Protein AF-A0A962R2H2-F1 (afdb_monomer_lite)

Sequence (176 aa):
IALASMDRNNELTVISCSGFSRGSLLKAIALPTLALMATLWICMEYVTPALKQSAEAERHALRYRNEVRIPDGGVWSKNGNRYIHLEKMHEGGIPGDISMFEFDDQGRLQRALRAHKAKVSPKRTWTFQGVREKRLENGQLVTRQFKQLEIDKLWSADELPTLTLDSDSMRLSVLS

Secondary structure (DSSP, 8-state):
-HHHHHTTSTHHHHHTTTT--HHHHHHHHHHHHHHHHHHHHHHHHHHHHHHHHHHHHHHHHHHHHS-----TT-EEEEETTEEEEEEEEETTTEEEEEEEEEE-TTS-EEEEEEEEEEEEPTTS-EEEEEEEEEEEETTEEEEEEEEEEEE-S---GGGTTS----GGG--GGG--

pLDDT: mean 71.12, std 17.02, range [33.69, 94.62]

Radius of gyration: 32.65 Å; chains: 1; bounding box: 59×39×93 Å

Structure (mmCIF, N/CA/C/O backbone):
data_AF-A0A962R2H2-F1
#
_entry.id   AF-A0A962R2H2-F1
#
loop_
_atom_site.group_PDB
_atom_site.id
_atom_site.type_symbol
_atom_site.label_atom_id
_atom_site.label_alt_id
_atom_site.label_comp_id
_atom_site.label_asym_id
_atom_site.label_entity_id
_atom_site.label_seq_id
_atom_site.pdbx_PDB_ins_code
_atom_site.Cartn_x
_atom_site.Cartn_y
_atom_site.Cartn_z
_atom_site.occupancy
_atom_site.B_iso_or_equiv
_atom_site.auth_seq_id
_atom_site.auth_comp_id
_atom_site.auth_asym_id
_atom_site.auth_atom_id
_atom_site.pdbx_PDB_model_num
ATOM 1 N N . ILE A 1 1 ? 18.075 -1.479 -53.046 1.00 51.72 1 ILE A N 1
ATOM 2 C CA . ILE A 1 1 ? 17.902 -0.271 -53.894 1.00 51.72 1 ILE A CA 1
ATOM 3 C C . ILE A 1 1 ? 19.186 0.057 -54.668 1.00 51.72 1 ILE A C 1
ATOM 5 O O . ILE A 1 1 ? 19.090 0.151 -55.879 1.00 51.72 1 ILE A O 1
ATOM 9 N N . ALA A 1 2 ? 20.381 0.075 -54.055 1.00 49.59 2 ALA A N 1
ATOM 10 C CA . ALA A 1 2 ? 21.654 0.204 -54.798 1.00 49.59 2 ALA A CA 1
ATOM 11 C C . ALA A 1 2 ? 21.969 -0.978 -55.755 1.00 49.59 2 ALA A C 1
ATOM 13 O O . ALA A 1 2 ? 22.417 -0.766 -56.873 1.00 49.59 2 ALA A O 1
ATOM 14 N N . LEU A 1 3 ? 21.649 -2.226 -55.379 1.00 46.78 3 LEU A N 1
ATOM 15 C CA . LEU A 1 3 ? 21.788 -3.387 -56.284 1.00 46.78 3 LEU A CA 1
ATOM 16 C C . LEU A 1 3 ? 20.771 -3.375 -57.441 1.00 46.78 3 LEU A C 1
ATOM 18 O O . LEU A 1 3 ? 21.081 -3.808 -58.542 1.00 46.78 3 LEU A O 1
ATOM 22 N N . ALA A 1 4 ? 19.583 -2.808 -57.216 1.00 50.00 4 ALA A N 1
ATOM 23 C CA . ALA A 1 4 ? 18.558 -2.663 -58.251 1.00 50.00 4 ALA A CA 1
ATOM 24 C C . ALA A 1 4 ? 18.879 -1.534 -59.252 1.00 50.00 4 ALA A C 1
ATOM 26 O O . ALA A 1 4 ? 18.290 -1.488 -60.330 1.00 50.00 4 ALA A O 1
ATOM 27 N N . SER A 1 5 ? 19.801 -0.618 -58.917 1.00 48.38 5 SER A N 1
ATOM 28 C CA . SER A 1 5 ? 20.266 0.422 -59.841 1.00 48.38 5 SER A CA 1
ATOM 29 C C . SER A 1 5 ? 21.508 0.022 -60.643 1.00 48.38 5 SER A C 1
ATOM 31 O O . SER A 1 5 ? 21.788 0.680 -61.638 1.00 48.38 5 SER A O 1
ATOM 33 N N . MET A 1 6 ? 22.225 -1.044 -60.258 1.00 49.78 6 MET A N 1
ATOM 34 C CA . MET A 1 6 ? 23.366 -1.582 -61.022 1.00 49.78 6 MET A CA 1
ATOM 35 C C . MET A 1 6 ? 22.970 -2.620 -62.079 1.00 49.78 6 MET A C 1
ATOM 37 O O . MET A 1 6 ? 23.711 -2.819 -63.029 1.00 49.78 6 MET A O 1
ATOM 41 N N . ASP A 1 7 ? 21.790 -3.233 -61.971 1.00 44.84 7 ASP A N 1
ATOM 42 C CA . ASP A 1 7 ? 21.271 -4.183 -62.973 1.00 44.84 7 ASP A CA 1
ATOM 43 C C . ASP A 1 7 ? 20.916 -3.510 -64.318 1.00 44.84 7 ASP A C 1
ATOM 45 O O . ASP A 1 7 ? 20.695 -4.163 -65.332 1.00 44.84 7 ASP A O 1
ATOM 49 N N . ARG A 1 8 ? 20.869 -2.169 -64.351 1.00 46.66 8 ARG A N 1
ATOM 50 C CA . ARG A 1 8 ? 20.453 -1.403 -65.535 1.00 46.66 8 ARG A CA 1
ATOM 51 C C . ARG A 1 8 ? 21.579 -1.155 -66.544 1.00 46.66 8 ARG A C 1
ATOM 53 O O . ARG A 1 8 ? 21.284 -0.751 -67.664 1.00 46.66 8 ARG A O 1
ATOM 60 N N . ASN A 1 9 ? 22.835 -1.417 -66.177 1.00 50.62 9 ASN A N 1
ATOM 61 C CA . ASN A 1 9 ? 23.976 -1.351 -67.084 1.00 50.62 9 ASN A CA 1
ATOM 62 C C . ASN A 1 9 ? 24.706 -2.694 -67.074 1.00 50.62 9 ASN A C 1
ATOM 64 O O . ASN A 1 9 ? 25.038 -3.215 -66.018 1.00 50.62 9 ASN A O 1
ATOM 68 N N . ASN A 1 10 ? 24.976 -3.215 -68.268 1.00 47.47 10 ASN A N 1
ATOM 69 C CA . ASN A 1 10 ? 25.631 -4.479 -68.640 1.00 47.47 10 ASN A CA 1
ATOM 70 C C . ASN A 1 10 ? 27.008 -4.812 -67.978 1.00 47.47 10 ASN A C 1
ATOM 72 O O . ASN A 1 10 ? 27.774 -5.607 -68.519 1.00 47.47 10 ASN A O 1
ATOM 76 N N . GLU A 1 11 ? 27.376 -4.237 -66.830 1.00 53.41 11 GLU A N 1
ATOM 77 C CA . GLU A 1 11 ? 28.674 -4.415 -66.158 1.00 53.41 11 GLU A CA 1
ATOM 78 C C . GLU A 1 11 ? 28.869 -5.818 -65.563 1.00 53.41 11 GLU A C 1
ATOM 80 O O . GLU A 1 11 ? 29.992 -6.330 -65.542 1.00 53.41 11 GLU A O 1
ATOM 85 N N . LEU A 1 12 ? 27.788 -6.491 -65.147 1.00 53.34 12 LEU A N 1
ATOM 86 C CA . LEU A 1 12 ? 27.874 -7.849 -64.594 1.00 53.34 12 LEU A CA 1
ATOM 87 C C . LEU A 1 12 ? 28.324 -8.891 -65.632 1.00 53.34 12 LEU A C 1
ATOM 89 O O . LEU A 1 1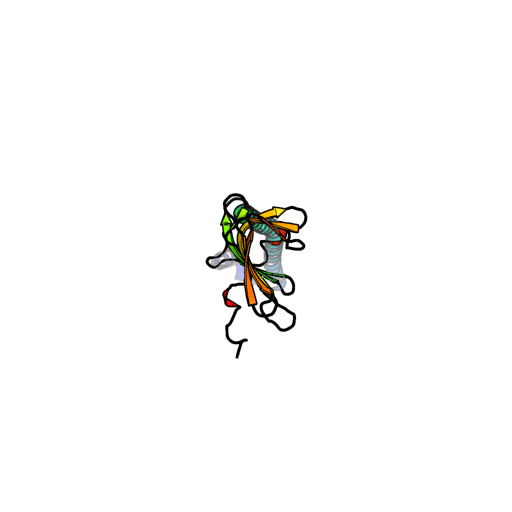2 ? 28.988 -9.866 -65.276 1.00 53.34 12 LEU A O 1
ATOM 93 N N . THR A 1 13 ? 28.019 -8.682 -66.915 1.00 50.88 13 THR A N 1
ATOM 94 C CA . THR A 1 13 ? 28.437 -9.590 -67.994 1.00 50.88 13 THR A CA 1
ATOM 95 C C . THR A 1 13 ? 29.901 -9.355 -68.388 1.00 50.88 13 THR A C 1
ATOM 97 O O . THR A 1 13 ? 30.622 -10.319 -68.646 1.00 50.88 13 THR A O 1
ATOM 100 N N . VAL A 1 14 ? 30.392 -8.110 -68.337 1.00 52.94 14 VAL A N 1
ATOM 101 C CA . VAL A 1 14 ? 31.784 -7.756 -68.690 1.00 52.94 14 VAL A CA 1
ATOM 102 C C . VAL A 1 14 ? 32.805 -8.303 -67.675 1.00 52.94 14 VAL A C 1
ATOM 104 O O . VAL A 1 14 ? 33.872 -8.770 -68.068 1.00 52.94 14 VAL A O 1
ATOM 107 N N . ILE A 1 15 ? 32.468 -8.353 -66.381 1.00 54.50 15 ILE A N 1
ATOM 108 C CA . ILE A 1 15 ? 33.346 -8.906 -65.326 1.00 54.50 15 ILE A CA 1
ATOM 109 C C . ILE A 1 15 ? 33.490 -10.437 -65.433 1.00 54.50 15 ILE A C 1
ATOM 111 O O . ILE A 1 15 ? 34.494 -11.010 -65.009 1.00 54.50 15 ILE A O 1
ATOM 115 N N . SER A 1 16 ? 32.526 -11.122 -66.053 1.00 52.53 16 SER A N 1
ATOM 116 C CA . SER A 1 16 ? 32.548 -12.586 -66.168 1.00 52.53 16 SER A CA 1
ATOM 117 C C . SER A 1 16 ? 33.595 -13.130 -67.159 1.00 52.53 16 SER A C 1
ATOM 119 O O . SER A 1 16 ? 33.913 -14.317 -67.110 1.00 52.53 16 SER A O 1
ATOM 121 N N . CYS A 1 17 ? 34.196 -12.266 -67.990 1.00 49.22 17 CYS A N 1
ATOM 122 C CA . CYS A 1 17 ? 35.256 -12.626 -68.940 1.00 49.22 17 CYS A CA 1
ATOM 123 C C . CYS A 1 17 ? 36.692 -12.389 -68.416 1.00 49.22 17 CYS A C 1
ATOM 125 O O . CYS A 1 17 ? 37.641 -12.753 -69.105 1.00 49.22 17 CYS A O 1
ATOM 127 N N . SER A 1 18 ? 36.886 -11.809 -67.218 1.00 51.78 18 SER A N 1
ATOM 128 C CA . SER A 1 18 ? 38.215 -11.408 -66.703 1.00 51.78 18 SER A CA 1
ATOM 129 C C . SER A 1 18 ? 38.793 -12.292 -65.584 1.00 51.78 18 SER A C 1
ATOM 131 O O . SER A 1 18 ? 39.828 -11.965 -65.008 1.00 51.78 18 SER A O 1
ATOM 133 N N . GLY A 1 19 ? 38.169 -13.436 -65.275 1.00 52.25 19 GLY A N 1
ATOM 134 C CA . GLY A 1 19 ? 38.753 -14.436 -64.366 1.00 52.25 19 GLY A CA 1
ATOM 135 C C . GLY A 1 19 ? 38.646 -14.123 -62.866 1.00 52.25 19 GLY A C 1
ATOM 136 O O . GLY A 1 19 ? 39.380 -14.703 -62.066 1.00 52.25 19 GLY A O 1
ATOM 137 N N . PHE A 1 20 ? 37.727 -13.250 -62.443 1.00 56.78 20 PHE A N 1
ATOM 138 C CA . PHE A 1 20 ? 37.471 -13.007 -61.018 1.00 56.78 20 PHE A CA 1
ATOM 139 C C . PHE A 1 20 ? 36.524 -14.065 -60.417 1.00 56.78 20 PHE A C 1
ATOM 141 O O . PHE A 1 20 ? 35.391 -14.251 -60.858 1.00 56.78 20 PHE A O 1
ATOM 148 N N . SER A 1 21 ? 36.990 -14.778 -59.384 1.00 60.44 21 SER A N 1
ATOM 149 C CA . SER A 1 21 ? 36.235 -15.834 -58.688 1.00 60.44 21 SER A CA 1
ATOM 150 C C . SER A 1 21 ? 34.918 -15.313 -58.095 1.00 60.44 21 SER A C 1
ATOM 152 O O . SER A 1 21 ? 34.898 -14.288 -57.411 1.00 60.44 21 SER A O 1
ATOM 154 N N . ARG A 1 22 ? 33.828 -16.079 -58.265 1.00 58.16 22 ARG A N 1
ATOM 155 C CA . ARG A 1 22 ? 32.490 -15.824 -57.683 1.00 58.16 22 ARG A CA 1
ATOM 156 C C . ARG A 1 22 ? 32.535 -15.559 -56.167 1.00 58.16 22 ARG A C 1
ATOM 158 O O . ARG A 1 22 ? 31.716 -14.809 -55.645 1.00 58.16 22 ARG A O 1
ATOM 165 N N . GLY A 1 23 ? 33.526 -16.114 -55.462 1.00 62.38 23 GLY A N 1
ATOM 166 C CA . GLY A 1 23 ? 33.739 -15.876 -54.030 1.00 62.38 23 GLY A CA 1
ATOM 167 C C . GLY A 1 23 ? 34.239 -14.467 -53.685 1.00 62.38 23 GLY A C 1
ATOM 168 O O . GLY A 1 23 ? 34.001 -13.998 -52.576 1.00 62.38 23 GLY A O 1
ATOM 169 N N . SER A 1 24 ? 34.894 -13.769 -54.617 1.00 65.62 24 SER A N 1
ATOM 170 C CA . SER A 1 24 ? 35.357 -12.387 -54.422 1.00 65.62 24 SER A CA 1
ATOM 171 C C . SER A 1 24 ? 34.190 -11.394 -54.448 1.00 65.62 24 SER A C 1
ATOM 173 O O . SER A 1 24 ? 34.120 -10.502 -53.608 1.00 65.62 24 SER A O 1
ATOM 175 N N . LEU A 1 25 ? 33.205 -11.619 -55.327 1.00 65.06 25 LEU A N 1
ATOM 176 C CA . LEU A 1 25 ? 31.959 -10.842 -55.379 1.00 65.06 25 LEU A CA 1
ATOM 177 C C . LEU A 1 25 ? 31.136 -10.998 -54.093 1.00 65.06 25 LEU A C 1
ATOM 179 O O . LEU A 1 25 ? 30.674 -10.011 -53.525 1.00 65.06 25 LEU A O 1
ATOM 183 N N . LEU A 1 26 ? 31.017 -12.229 -53.582 1.00 69.06 26 LEU A N 1
ATOM 184 C CA . LEU A 1 26 ? 30.350 -12.484 -52.302 1.00 69.06 26 LEU A CA 1
ATOM 185 C C . LEU A 1 26 ? 31.065 -11.786 -51.138 1.00 69.06 26 LEU A C 1
ATOM 187 O O . LEU A 1 26 ? 30.403 -11.189 -50.294 1.00 69.06 26 LEU A O 1
ATOM 191 N N . LYS A 1 27 ? 32.405 -11.791 -51.113 1.00 71.06 27 LYS A N 1
ATOM 192 C CA . LYS A 1 27 ? 33.188 -11.056 -50.105 1.00 71.06 27 LYS A CA 1
ATOM 193 C C . LYS A 1 27 ? 33.018 -9.540 -50.222 1.00 71.06 27 LYS A C 1
ATOM 195 O O . LYS A 1 27 ? 32.895 -8.880 -49.194 1.00 71.06 27 LYS A O 1
ATOM 200 N N . ALA A 1 28 ? 32.959 -9.003 -51.441 1.00 73.25 28 ALA A N 1
ATOM 201 C CA . ALA A 1 28 ? 32.764 -7.576 -51.693 1.00 73.25 28 ALA A CA 1
ATOM 202 C C . ALA A 1 28 ? 31.404 -7.062 -51.188 1.00 73.25 28 ALA A C 1
ATOM 204 O O . ALA A 1 28 ? 31.307 -5.911 -50.779 1.00 73.25 28 ALA A O 1
ATOM 205 N N . ILE A 1 29 ? 30.374 -7.915 -51.164 1.00 74.69 29 ILE A N 1
ATOM 206 C CA . ILE A 1 29 ? 29.042 -7.579 -50.631 1.00 74.69 29 ILE A CA 1
ATOM 207 C C . ILE A 1 29 ? 28.941 -7.898 -49.129 1.00 74.69 29 ILE A C 1
ATOM 209 O O . ILE A 1 29 ? 28.321 -7.153 -48.367 1.00 74.69 29 ILE A O 1
ATOM 213 N N . ALA A 1 30 ? 29.575 -8.978 -48.669 1.00 78.44 30 ALA A N 1
ATOM 214 C CA . ALA A 1 30 ? 29.541 -9.382 -47.266 1.00 78.44 30 ALA A CA 1
ATOM 215 C C . ALA A 1 30 ? 30.242 -8.371 -46.346 1.00 78.44 30 ALA A C 1
ATOM 217 O O . ALA A 1 30 ? 29.714 -8.065 -45.279 1.00 78.44 30 ALA A O 1
ATOM 218 N N . LEU A 1 31 ? 31.386 -7.814 -46.762 1.00 80.25 31 LEU A N 1
ATOM 219 C CA . LEU A 1 31 ? 32.139 -6.834 -45.970 1.00 80.25 31 LEU A CA 1
ATOM 220 C C . LEU A 1 31 ? 31.318 -5.585 -45.583 1.00 80.25 31 LEU A C 1
ATOM 222 O O . LEU A 1 31 ? 31.234 -5.294 -44.389 1.00 80.25 31 LEU A O 1
ATOM 226 N N . PRO A 1 32 ? 30.685 -4.854 -46.526 1.00 81.06 32 PRO A N 1
ATOM 227 C CA . PRO A 1 32 ? 29.900 -3.668 -46.186 1.00 81.06 32 PRO A CA 1
ATOM 228 C C . PRO A 1 32 ? 28.635 -4.016 -45.396 1.00 81.06 32 PRO A C 1
ATOM 230 O O . PRO A 1 32 ? 28.235 -3.253 -44.521 1.00 81.06 32 PRO A O 1
ATOM 233 N N . THR A 1 33 ? 28.033 -5.183 -45.645 1.00 84.69 33 THR A N 1
ATOM 234 C CA . THR A 1 33 ? 26.850 -5.643 -44.899 1.00 84.69 33 THR A CA 1
ATOM 235 C C . THR A 1 33 ? 27.194 -5.941 -43.440 1.00 84.69 33 THR A C 1
ATOM 237 O O . THR A 1 33 ? 26.486 -5.504 -42.535 1.00 84.69 33 THR A O 1
ATOM 240 N N . LEU A 1 34 ? 28.311 -6.632 -43.197 1.00 88.00 34 LEU A N 1
ATOM 241 C CA . LEU A 1 34 ? 28.794 -6.931 -41.850 1.00 88.00 34 LEU A CA 1
ATOM 242 C C . LEU A 1 34 ? 29.201 -5.650 -41.110 1.00 88.00 34 LEU A C 1
ATOM 244 O O . LEU A 1 34 ? 28.863 -5.484 -39.941 1.00 88.00 34 LEU A O 1
ATOM 248 N N . ALA A 1 35 ? 29.874 -4.724 -41.801 1.00 89.00 35 ALA A N 1
ATOM 249 C CA . ALA A 1 35 ? 30.233 -3.424 -41.245 1.00 89.00 35 ALA A CA 1
ATOM 250 C C . ALA A 1 35 ? 28.988 -2.627 -40.822 1.00 89.00 35 ALA A C 1
ATOM 252 O O . ALA A 1 35 ? 28.969 -2.052 -39.737 1.00 89.00 35 ALA A O 1
ATOM 253 N N . LEU A 1 36 ? 27.927 -2.649 -41.634 1.00 89.12 36 LEU A N 1
ATOM 254 C CA . LEU A 1 36 ? 26.658 -1.991 -41.325 1.00 89.12 36 LEU A CA 1
ATOM 255 C C . LEU A 1 36 ? 25.904 -2.669 -40.168 1.00 89.12 36 LEU A C 1
ATOM 257 O O . LEU A 1 36 ? 25.320 -1.988 -39.329 1.00 89.12 36 LEU A O 1
ATOM 261 N N . MET A 1 37 ? 25.933 -4.001 -40.072 1.00 89.94 37 MET A N 1
ATOM 262 C CA . MET A 1 37 ? 25.368 -4.700 -38.911 1.00 89.94 37 MET A CA 1
ATOM 263 C C . MET A 1 37 ? 26.132 -4.374 -37.624 1.00 89.94 37 MET A C 1
ATOM 265 O O . MET A 1 37 ? 25.505 -4.143 -36.592 1.00 89.94 37 MET A O 1
ATOM 269 N N . ALA A 1 38 ? 27.465 -4.310 -37.679 1.00 89.12 38 ALA A N 1
ATOM 270 C CA . ALA A 1 38 ? 28.291 -3.966 -36.526 1.00 89.12 38 ALA A CA 1
ATOM 271 C C . ALA A 1 38 ? 28.023 -2.534 -36.037 1.00 89.12 38 ALA A C 1
ATOM 273 O O . ALA A 1 38 ? 27.866 -2.317 -34.836 1.00 89.12 38 ALA A O 1
ATOM 274 N N . THR A 1 39 ? 27.901 -1.562 -36.947 1.00 86.75 39 THR A N 1
ATOM 275 C CA . THR A 1 39 ? 27.580 -0.174 -36.574 1.00 86.75 39 THR A CA 1
ATOM 276 C C . THR A 1 39 ? 26.176 -0.042 -35.988 1.00 86.75 39 THR A C 1
ATOM 278 O O . THR A 1 39 ? 26.004 0.660 -34.992 1.00 86.75 39 THR A O 1
ATOM 281 N N . LEU A 1 40 ? 25.184 -0.749 -36.538 1.00 86.25 40 LEU A N 1
ATOM 282 C CA . LEU A 1 40 ? 23.830 -0.787 -35.979 1.00 86.25 40 LEU A CA 1
ATOM 283 C C . LEU A 1 40 ? 23.797 -1.422 -34.587 1.00 86.25 40 LEU A C 1
ATOM 285 O O . LEU A 1 40 ? 23.133 -0.894 -33.699 1.00 86.25 40 LEU A O 1
ATOM 289 N N . TRP A 1 41 ? 24.523 -2.520 -34.379 1.00 87.12 41 TRP A N 1
ATOM 290 C CA . TRP A 1 41 ? 24.590 -3.187 -33.079 1.00 87.12 41 TRP A CA 1
ATOM 291 C C . TRP A 1 41 ? 25.203 -2.283 -32.004 1.00 87.12 41 TRP A C 1
ATOM 293 O O . TRP A 1 41 ? 24.626 -2.130 -30.930 1.00 87.12 41 TRP A O 1
ATOM 303 N N . ILE A 1 42 ? 26.302 -1.598 -32.329 1.00 85.25 42 ILE A N 1
ATOM 304 C CA . ILE A 1 42 ? 26.916 -0.598 -31.446 1.00 85.25 42 ILE A CA 1
ATOM 305 C C . ILE A 1 42 ? 25.915 0.523 -31.142 1.00 85.25 42 ILE A C 1
ATOM 307 O O . ILE A 1 42 ? 25.724 0.889 -29.987 1.00 85.25 42 ILE A O 1
ATOM 311 N N . CYS A 1 43 ? 25.220 1.041 -32.157 1.00 81.88 43 CYS A N 1
ATOM 312 C CA . CYS A 1 43 ? 24.227 2.099 -31.971 1.00 81.88 43 CYS A CA 1
ATOM 313 C C . CYS A 1 43 ? 23.072 1.657 -31.052 1.00 81.88 43 CYS A C 1
ATOM 315 O O . CYS A 1 43 ? 22.645 2.425 -30.192 1.00 81.88 43 CYS A O 1
ATOM 317 N N . MET A 1 44 ? 22.619 0.405 -31.162 1.00 78.31 44 MET A N 1
ATOM 318 C CA . MET A 1 44 ? 21.587 -0.161 -30.287 1.00 78.31 44 MET A CA 1
ATOM 319 C C . MET A 1 44 ? 22.040 -0.231 -28.828 1.00 78.31 44 MET A C 1
ATOM 321 O O . MET A 1 44 ? 21.240 0.074 -27.945 1.00 78.31 44 MET A O 1
ATOM 325 N N . GLU A 1 45 ? 23.305 -0.550 -28.560 1.00 74.62 45 GLU A N 1
ATOM 326 C CA . GLU A 1 45 ? 23.845 -0.580 -27.196 1.00 74.62 45 GLU A CA 1
ATOM 327 C C . GLU A 1 45 ? 23.915 0.818 -26.558 1.00 74.62 45 GLU A C 1
ATOM 329 O O . GLU A 1 45 ? 23.730 0.951 -25.354 1.00 74.62 45 GLU A O 1
ATOM 334 N N . TYR A 1 46 ? 24.099 1.883 -27.347 1.00 74.62 46 TYR A N 1
ATOM 335 C CA . TYR A 1 46 ? 24.127 3.261 -26.831 1.00 74.62 46 TYR A CA 1
ATOM 336 C C . TYR A 1 46 ? 22.744 3.927 -26.758 1.00 74.62 46 TYR A C 1
ATOM 338 O O . TYR A 1 46 ? 22.486 4.724 -25.857 1.00 74.62 46 TYR A O 1
ATOM 346 N N . VAL A 1 47 ? 21.834 3.602 -27.678 1.00 67.44 47 VAL A N 1
ATOM 347 C CA . VAL A 1 47 ? 20.497 4.217 -27.759 1.00 67.44 47 VAL A CA 1
ATOM 348 C C . VAL A 1 47 ? 19.506 3.540 -26.802 1.00 67.44 47 VAL A C 1
ATOM 350 O O . VAL A 1 47 ? 18.717 4.216 -26.139 1.00 67.44 47 VAL A O 1
ATOM 353 N N . THR A 1 48 ? 19.572 2.213 -26.654 1.00 64.31 48 THR A N 1
ATOM 354 C CA . THR A 1 48 ? 18.664 1.442 -25.783 1.00 64.31 48 THR A CA 1
ATOM 355 C C . THR A 1 48 ? 18.709 1.840 -24.298 1.00 64.31 48 THR A C 1
ATOM 357 O O . THR A 1 48 ? 17.629 1.991 -23.718 1.00 64.31 48 THR A O 1
ATOM 360 N N . PRO A 1 49 ? 19.874 2.029 -23.640 1.00 60.19 49 PRO A N 1
ATOM 361 C CA . PRO A 1 49 ? 19.899 2.405 -22.226 1.00 60.19 49 PRO A CA 1
ATOM 362 C C . PRO A 1 49 ? 19.319 3.804 -21.992 1.00 60.19 49 PRO A C 1
ATOM 364 O O . PRO A 1 49 ? 18.577 3.988 -21.030 1.00 60.19 49 PRO A O 1
ATOM 367 N N . ALA A 1 50 ? 19.546 4.759 -22.900 1.00 60.59 50 ALA A N 1
ATOM 368 C CA . ALA A 1 50 ? 18.976 6.103 -22.793 1.00 60.59 50 ALA A CA 1
ATOM 369 C C . ALA A 1 50 ? 17.442 6.104 -22.943 1.00 60.59 50 ALA A C 1
ATOM 371 O O . ALA A 1 50 ? 16.749 6.820 -22.215 1.00 60.59 50 ALA A O 1
ATOM 372 N N . LEU A 1 51 ? 16.887 5.270 -23.834 1.00 60.84 51 LEU A N 1
ATOM 373 C CA . LEU A 1 51 ? 15.432 5.129 -23.982 1.00 60.84 51 LEU A CA 1
ATOM 374 C C . LEU A 1 51 ? 14.788 4.421 -22.786 1.00 60.84 51 LEU A C 1
ATOM 376 O O . LEU A 1 51 ? 13.714 4.821 -22.343 1.00 60.84 51 LEU A O 1
ATOM 380 N N . LYS A 1 52 ? 15.437 3.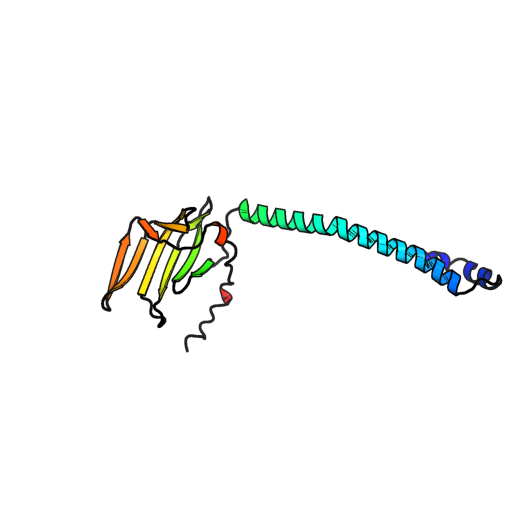389 -22.235 1.00 58.72 52 LYS A N 1
ATOM 381 C CA . LYS A 1 52 ? 14.927 2.699 -21.041 1.00 58.72 52 LYS A CA 1
ATOM 382 C C . LYS A 1 52 ? 14.967 3.607 -19.816 1.00 58.72 52 LYS A C 1
ATOM 384 O O . LYS A 1 52 ? 13.965 3.718 -19.120 1.00 58.72 52 LYS A O 1
ATOM 389 N N . GLN A 1 53 ? 16.075 4.313 -19.601 1.00 59.41 53 GLN A N 1
ATOM 390 C CA . GLN A 1 53 ? 16.247 5.166 -18.429 1.00 59.41 53 GLN A CA 1
ATOM 391 C C . GLN A 1 53 ? 15.340 6.402 -18.464 1.00 59.41 53 GLN A C 1
ATOM 393 O O . GLN A 1 53 ? 14.821 6.791 -17.424 1.00 59.41 53 GLN A O 1
ATOM 398 N N . SER A 1 54 ? 15.099 7.001 -19.634 1.00 60.19 54 SER A N 1
ATOM 399 C CA . SER A 1 54 ? 14.155 8.122 -19.767 1.00 60.19 54 SER A CA 1
ATOM 400 C C . SER A 1 54 ? 12.703 7.683 -19.570 1.00 60.19 54 SER A C 1
ATOM 402 O O . SER A 1 54 ? 11.982 8.324 -18.810 1.00 60.19 54 SER A O 1
ATOM 404 N N . ALA A 1 55 ? 12.294 6.553 -20.156 1.00 58.69 55 ALA A N 1
ATOM 405 C CA . ALA A 1 55 ? 10.954 6.005 -19.955 1.00 58.69 55 ALA A CA 1
ATOM 406 C C . ALA A 1 55 ? 10.715 5.564 -18.500 1.00 58.69 55 ALA A C 1
ATOM 408 O O . ALA A 1 55 ? 9.625 5.754 -17.961 1.00 58.69 55 ALA A O 1
ATOM 409 N N . GLU A 1 56 ? 11.720 4.989 -17.839 1.00 59.47 56 GLU A N 1
ATOM 410 C CA . GLU A 1 56 ? 11.648 4.656 -16.416 1.00 59.47 56 GLU A CA 1
ATOM 411 C C . GLU A 1 56 ? 11.637 5.914 -15.548 1.00 59.47 56 GLU A C 1
ATOM 413 O O . GLU A 1 56 ? 10.783 6.022 -14.674 1.00 59.47 56 GLU A O 1
ATOM 418 N N . ALA A 1 57 ? 12.501 6.898 -15.808 1.00 59.47 57 ALA A N 1
ATOM 419 C CA . ALA A 1 57 ? 12.535 8.155 -1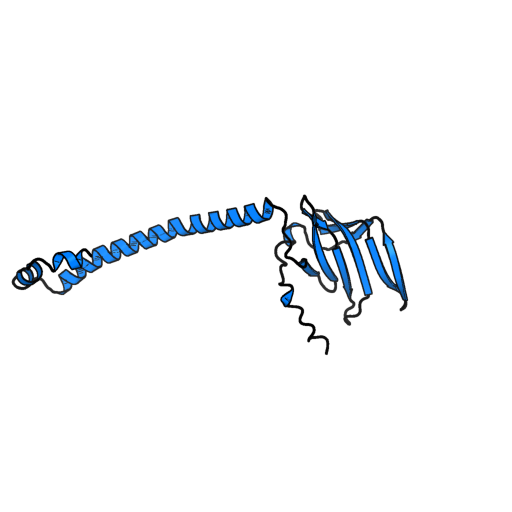5.062 1.00 59.47 57 ALA A CA 1
ATOM 420 C C . ALA A 1 57 ? 11.232 8.949 -15.204 1.00 59.47 57 ALA A C 1
ATOM 422 O O . ALA A 1 57 ? 10.756 9.502 -14.219 1.00 59.47 57 ALA A O 1
ATOM 423 N N . GLU A 1 58 ? 10.619 8.965 -16.387 1.00 58.75 58 GLU A N 1
ATOM 424 C CA . GLU A 1 58 ? 9.311 9.574 -16.611 1.00 58.75 58 GLU A CA 1
ATOM 425 C C . GLU A 1 58 ? 8.203 8.780 -15.909 1.00 58.75 58 GLU A C 1
ATOM 427 O O . GLU A 1 58 ? 7.372 9.371 -15.229 1.00 58.75 58 GLU A O 1
ATOM 432 N N . ARG A 1 59 ? 8.229 7.441 -15.942 1.00 57.19 59 ARG A N 1
ATOM 433 C CA . ARG A 1 59 ? 7.307 6.605 -15.149 1.00 57.19 59 ARG A CA 1
ATOM 434 C C . ARG A 1 59 ? 7.465 6.826 -13.646 1.00 57.19 59 ARG A C 1
ATOM 436 O O . ARG A 1 59 ? 6.460 6.888 -12.945 1.00 57.19 59 ARG A O 1
ATOM 443 N N . HIS A 1 60 ? 8.688 6.946 -13.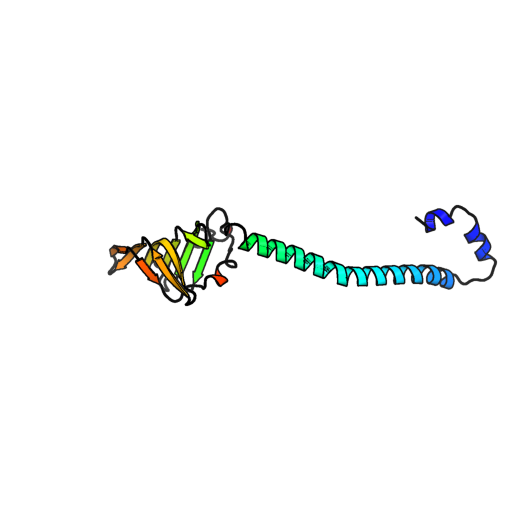139 1.00 53.38 60 HIS A N 1
ATOM 444 C CA . HIS A 1 60 ? 8.960 7.259 -11.738 1.00 53.38 60 HIS A CA 1
ATOM 445 C C . HIS A 1 60 ? 8.498 8.682 -11.411 1.00 53.38 60 HIS A C 1
ATOM 447 O O . HIS A 1 60 ? 7.750 8.872 -10.458 1.00 53.38 60 HIS A O 1
ATOM 453 N N . ALA A 1 61 ? 8.848 9.674 -12.229 1.00 55.62 61 ALA A N 1
ATOM 454 C CA . ALA A 1 61 ? 8.415 11.052 -12.048 1.00 55.62 61 ALA A CA 1
ATOM 455 C C . ALA A 1 61 ? 6.887 11.167 -12.069 1.00 55.62 61 ALA A C 1
ATOM 457 O O . ALA A 1 61 ? 6.334 11.799 -11.185 1.00 55.62 61 ALA A O 1
ATOM 458 N N . LEU A 1 62 ? 6.190 10.506 -12.992 1.00 53.34 62 LEU A N 1
ATOM 459 C CA . LEU A 1 62 ? 4.727 10.479 -13.042 1.00 53.34 62 LEU A CA 1
ATOM 460 C C . LEU A 1 62 ? 4.109 9.737 -11.845 1.00 53.34 62 LEU A C 1
ATOM 462 O O . LEU A 1 62 ? 3.081 10.182 -11.348 1.00 53.34 62 LEU A O 1
ATOM 466 N N . ARG A 1 63 ? 4.742 8.669 -11.332 1.00 52.16 63 ARG A N 1
ATOM 467 C CA . ARG A 1 63 ? 4.305 7.969 -10.103 1.00 52.16 63 ARG A CA 1
ATOM 468 C C . ARG A 1 63 ? 4.477 8.802 -8.828 1.00 52.16 63 ARG A C 1
ATOM 470 O O . ARG A 1 63 ? 3.719 8.596 -7.887 1.00 52.16 63 ARG A O 1
ATOM 477 N N . TYR A 1 64 ? 5.476 9.685 -8.770 1.00 51.84 64 TYR A N 1
ATOM 478 C CA . TYR A 1 64 ? 5.797 10.465 -7.565 1.00 51.84 64 TYR A CA 1
ATOM 479 C C . TYR A 1 64 ? 5.351 11.938 -7.626 1.00 51.84 64 TYR A C 1
ATOM 481 O O . TYR A 1 64 ? 5.213 12.566 -6.580 1.00 51.84 64 TYR A O 1
ATOM 489 N N . ARG A 1 65 ? 5.143 12.515 -8.819 1.00 44.47 65 ARG A N 1
ATOM 490 C CA . ARG A 1 65 ? 4.841 13.948 -9.022 1.00 44.47 65 ARG A CA 1
ATOM 491 C C . ARG A 1 65 ? 3.351 14.250 -9.147 1.00 44.47 65 ARG A C 1
ATOM 493 O O . ARG A 1 65 ? 2.956 15.358 -8.806 1.00 44.47 65 ARG A O 1
ATOM 500 N N . ASN A 1 66 ? 2.540 13.298 -9.597 1.00 43.75 66 ASN A N 1
ATOM 501 C CA . ASN A 1 66 ? 1.091 13.440 -9.627 1.00 43.75 66 ASN A CA 1
ATOM 502 C C . ASN A 1 66 ? 0.505 12.374 -8.710 1.00 43.75 66 ASN A C 1
ATOM 504 O O . ASN A 1 66 ? 0.865 11.212 -8.851 1.00 43.75 66 ASN A O 1
ATOM 508 N N . GLU A 1 67 ? -0.318 12.814 -7.754 1.00 52.22 67 GLU A N 1
ATOM 509 C CA . GLU A 1 67 ? -1.236 12.037 -6.911 1.00 52.22 67 GLU A CA 1
ATOM 510 C C . GLU A 1 67 ? -1.145 10.523 -7.106 1.00 52.22 67 GLU A C 1
ATOM 512 O O . GLU A 1 67 ? -1.495 10.027 -8.175 1.00 52.22 67 GLU A O 1
ATOM 517 N N . VAL A 1 68 ? -0.705 9.791 -6.074 1.00 53.94 68 VAL A N 1
ATOM 518 C CA . VAL A 1 68 ? -0.723 8.321 -6.041 1.00 53.94 68 VAL A CA 1
ATOM 519 C C . VAL A 1 68 ? -2.123 7.840 -6.426 1.00 53.94 68 VAL A C 1
ATOM 521 O O . VAL A 1 68 ? -3.028 7.766 -5.594 1.00 53.94 68 VAL A O 1
ATOM 524 N N . ARG A 1 69 ? -2.311 7.570 -7.719 1.00 52.94 69 ARG A N 1
ATOM 525 C CA . ARG A 1 69 ? -3.600 7.223 -8.293 1.00 52.94 69 ARG A CA 1
ATOM 526 C C . ARG A 1 69 ? -3.803 5.752 -8.012 1.00 52.94 69 ARG A C 1
ATOM 528 O O . ARG A 1 69 ? -3.287 4.886 -8.714 1.00 52.94 69 ARG A O 1
ATOM 535 N N . ILE A 1 70 ? -4.498 5.494 -6.915 1.00 61.12 70 ILE A N 1
ATOM 536 C CA . ILE A 1 70 ? -4.978 4.162 -6.581 1.00 61.12 70 ILE A CA 1
ATOM 537 C C . ILE A 1 70 ? -5.930 3.714 -7.704 1.00 61.12 70 ILE A C 1
ATOM 539 O O . ILE A 1 70 ? -6.741 4.531 -8.149 1.00 61.12 70 ILE A O 1
ATOM 543 N N . PRO A 1 71 ? -5.809 2.468 -8.207 1.00 61.56 71 PRO A N 1
ATOM 544 C CA . PRO A 1 71 ? -6.747 1.917 -9.179 1.00 61.56 71 PRO A CA 1
ATOM 545 C C . PRO A 1 71 ? -8.197 2.062 -8.709 1.00 61.56 71 PRO A C 1
ATOM 547 O O . PRO A 1 71 ? -8.467 1.995 -7.507 1.00 61.56 71 PRO A O 1
ATOM 550 N N . ASP A 1 72 ? -9.128 2.223 -9.650 1.00 56.78 72 ASP A N 1
ATOM 551 C CA . ASP A 1 72 ? -10.559 2.247 -9.344 1.00 56.78 72 ASP A CA 1
ATOM 552 C C . ASP A 1 72 ? -10.935 0.934 -8.624 1.00 56.78 72 ASP A C 1
ATOM 554 O O . ASP A 1 72 ? -10.907 -0.141 -9.220 1.00 56.78 72 ASP A O 1
ATOM 558 N N . GLY A 1 73 ? -11.208 1.008 -7.313 1.00 64.31 73 GLY A N 1
ATOM 559 C CA . GLY A 1 73 ? -11.467 -0.160 -6.451 1.00 64.31 73 GLY A CA 1
ATOM 560 C C . GLY A 1 73 ? -10.540 -0.324 -5.236 1.00 64.31 73 GLY A C 1
ATOM 561 O O . GLY A 1 73 ? -10.830 -1.130 -4.346 1.00 64.31 73 GLY A O 1
ATOM 562 N N . GLY A 1 74 ? -9.471 0.466 -5.128 1.00 73.00 74 GLY A N 1
ATOM 563 C CA . GLY A 1 74 ? -8.585 0.434 -3.964 1.00 73.00 74 GLY A CA 1
ATOM 564 C C . GLY A 1 74 ? -7.422 -0.558 -4.077 1.00 73.00 74 GLY A C 1
ATOM 565 O O . GLY A 1 74 ? -7.296 -1.304 -5.044 1.00 73.00 74 GLY A O 1
ATOM 566 N N . VAL A 1 75 ? -6.557 -0.579 -3.062 1.00 76.75 75 VAL A N 1
ATOM 567 C CA . VAL A 1 75 ? -5.419 -1.506 -2.948 1.00 76.75 75 VAL A CA 1
ATOM 568 C C . VAL A 1 75 ? -5.660 -2.479 -1.802 1.00 76.75 75 VAL A C 1
ATOM 570 O O . VAL A 1 75 ? -5.949 -2.055 -0.682 1.00 76.75 75 VAL A O 1
ATOM 573 N N . TRP A 1 76 ? -5.495 -3.777 -2.063 1.00 79.44 76 TRP A N 1
ATOM 574 C CA . TRP A 1 76 ? -5.511 -4.822 -1.040 1.00 79.44 76 TRP A CA 1
ATOM 575 C C . TRP A 1 76 ? -4.096 -5.282 -0.694 1.00 79.44 76 TRP A C 1
ATOM 577 O O . TRP A 1 76 ? -3.276 -5.554 -1.565 1.00 79.44 76 TRP A O 1
ATOM 587 N N . SER A 1 77 ? -3.821 -5.413 0.599 1.00 78.06 77 SER A N 1
ATOM 588 C CA . SER A 1 77 ? -2.548 -5.896 1.130 1.00 78.06 77 SER A CA 1
ATOM 589 C C . SER A 1 77 ? -2.779 -6.942 2.215 1.00 78.06 77 SER A C 1
ATOM 591 O O . SER A 1 77 ? -3.702 -6.826 3.026 1.00 78.06 77 SER A O 1
ATOM 593 N N . LYS A 1 78 ? -1.921 -7.966 2.243 1.00 80.31 78 LYS A N 1
ATOM 594 C CA . LYS A 1 78 ? -1.934 -9.036 3.244 1.00 80.31 78 LYS A CA 1
ATOM 595 C C . LYS A 1 78 ? -0.625 -9.038 4.025 1.00 80.31 78 LYS A C 1
ATOM 597 O O . LYS A 1 78 ? 0.454 -9.072 3.441 1.00 80.31 78 LYS A O 1
ATOM 602 N N . ASN A 1 79 ? -0.727 -9.073 5.350 1.00 79.00 79 ASN A N 1
ATOM 603 C CA . ASN A 1 79 ? 0.401 -9.240 6.261 1.00 79.00 79 ASN A CA 1
ATOM 604 C C . ASN A 1 79 ? 0.041 -10.283 7.331 1.00 79.00 79 ASN A C 1
ATOM 606 O O . ASN A 1 79 ? -0.683 -9.986 8.285 1.00 79.00 79 ASN A O 1
ATOM 610 N N . GLY A 1 80 ? 0.516 -11.519 7.146 1.00 83.00 80 GLY A N 1
ATOM 611 C CA . GLY A 1 80 ? 0.128 -12.660 7.979 1.00 83.00 80 GLY A CA 1
ATOM 612 C C . GLY A 1 80 ? -1.380 -12.916 7.896 1.00 83.00 80 GLY A C 1
ATOM 613 O O . GLY A 1 80 ? -1.923 -13.076 6.800 1.00 83.00 80 GLY A O 1
ATOM 614 N N . ASN A 1 81 ? -2.058 -12.896 9.044 1.00 84.62 81 ASN A N 1
ATOM 615 C CA . ASN A 1 81 ? -3.512 -13.064 9.153 1.00 84.62 81 ASN A CA 1
ATOM 616 C C . ASN A 1 81 ? -4.277 -11.724 9.110 1.00 84.62 81 ASN A C 1
ATOM 618 O O . ASN A 1 81 ? -5.461 -11.671 9.449 1.00 84.62 81 ASN A O 1
ATOM 622 N N . ARG A 1 82 ? -3.610 -10.627 8.725 1.00 86.31 82 ARG A N 1
ATOM 623 C CA . ARG A 1 82 ? -4.212 -9.293 8.612 1.00 86.31 82 ARG A CA 1
ATOM 624 C C . ARG A 1 82 ? -4.355 -8.893 7.150 1.00 86.31 82 ARG A C 1
ATOM 626 O O . ARG A 1 82 ? -3.386 -8.950 6.394 1.00 86.31 82 ARG A O 1
ATOM 633 N N . TYR A 1 83 ? -5.548 -8.456 6.778 1.00 86.88 83 TYR A N 1
ATOM 634 C CA . TYR A 1 83 ? -5.896 -7.976 5.444 1.00 86.88 83 TYR A CA 1
ATOM 635 C C . TYR A 1 83 ? -6.272 -6.511 5.534 1.00 86.88 83 TYR A C 1
ATOM 637 O O . TYR A 1 83 ? -7.026 -6.122 6.422 1.00 86.88 83 TYR A O 1
ATOM 645 N N . ILE A 1 84 ? -5.738 -5.696 4.637 1.00 87.31 84 ILE A N 1
ATOM 646 C CA . ILE A 1 84 ? -5.928 -4.251 4.651 1.00 87.31 84 ILE A CA 1
ATOM 647 C C . ILE A 1 84 ? -6.356 -3.807 3.266 1.00 87.31 84 ILE A C 1
ATOM 649 O O . ILE A 1 84 ? -5.749 -4.197 2.273 1.00 87.31 84 ILE A O 1
ATOM 653 N N . HIS A 1 85 ? -7.382 -2.971 3.225 1.00 85.81 85 HIS A N 1
ATOM 654 C CA . HIS A 1 85 ? -7.910 -2.348 2.025 1.00 85.81 85 HIS A CA 1
ATOM 655 C C . HIS A 1 85 ? -7.781 -0.835 2.145 1.00 85.81 85 HIS A C 1
ATOM 657 O O . HIS A 1 85 ? -8.237 -0.250 3.130 1.00 85.81 85 HIS A O 1
ATOM 663 N N . LEU A 1 86 ? -7.126 -0.218 1.166 1.00 85.00 86 LEU A N 1
ATOM 664 C CA . LEU A 1 86 ? -7.004 1.231 1.025 1.00 85.00 86 LEU A CA 1
ATOM 665 C C . LEU A 1 86 ? -7.870 1.667 -0.142 1.00 85.00 86 LEU A C 1
ATOM 667 O O . LEU A 1 86 ? -7.574 1.328 -1.282 1.00 85.00 86 LEU A O 1
ATOM 671 N N . GLU A 1 87 ? -8.908 2.440 0.134 1.00 81.44 87 GLU A N 1
ATOM 672 C CA . GLU A 1 87 ? -9.833 2.889 -0.903 1.00 81.44 87 GLU A CA 1
ATOM 673 C C . GLU A 1 87 ? -9.250 4.059 -1.707 1.00 81.44 87 GLU A C 1
ATOM 675 O O . GLU A 1 87 ? -9.381 4.098 -2.928 1.00 81.44 87 GLU A O 1
ATOM 680 N N . LYS A 1 88 ? -8.565 4.999 -1.036 1.00 76.50 88 LYS A N 1
ATOM 681 C CA . LYS A 1 88 ? -8.025 6.204 -1.681 1.00 76.50 88 LYS A CA 1
ATOM 682 C C . LYS A 1 88 ? -6.789 6.777 -0.989 1.00 76.50 88 LYS A C 1
ATOM 684 O O . LYS A 1 88 ? -6.502 6.493 0.172 1.00 76.50 88 LYS A O 1
ATOM 689 N N . MET A 1 89 ? -6.069 7.632 -1.707 1.00 75.38 89 MET A N 1
ATOM 690 C CA . MET A 1 89 ? -4.935 8.413 -1.212 1.00 75.38 89 MET A CA 1
ATOM 691 C C . MET A 1 89 ? -5.321 9.881 -1.305 1.00 75.38 89 MET A C 1
ATOM 693 O O . MET A 1 89 ? -5.760 10.345 -2.351 1.00 75.38 89 MET A O 1
ATOM 697 N N . HIS A 1 90 ? -5.215 10.596 -0.189 1.00 71.62 90 HIS A N 1
ATOM 698 C CA . HIS A 1 90 ? -5.404 12.042 -0.161 1.00 71.62 90 HIS A CA 1
ATOM 699 C C . HIS A 1 90 ? -4.125 12.751 -0.628 1.00 71.62 90 HIS A C 1
ATOM 701 O O . HIS A 1 90 ? -3.037 12.161 -0.633 1.00 71.62 90 HIS A O 1
ATOM 707 N N . GLU A 1 91 ? -4.255 14.038 -0.957 1.00 65.31 91 GLU A N 1
ATOM 708 C CA . GLU A 1 91 ? -3.130 14.929 -1.253 1.00 65.31 91 GLU A CA 1
ATOM 709 C C . GLU A 1 91 ? -2.010 14.797 -0.205 1.00 65.31 91 GLU A C 1
ATOM 711 O O . GLU A 1 91 ? -2.256 14.682 1.000 1.00 65.31 91 GLU A O 1
ATOM 716 N N . GLY A 1 92 ? -0.762 14.772 -0.676 1.00 63.69 92 GLY A N 1
ATOM 717 C CA . GLY A 1 92 ? 0.409 14.544 0.176 1.00 63.69 92 GLY A CA 1
ATOM 718 C C . GLY A 1 92 ? 0.676 13.074 0.524 1.00 63.69 92 GLY A C 1
ATOM 719 O O . GLY A 1 92 ? 1.504 12.808 1.391 1.00 63.69 92 GLY A O 1
ATOM 720 N N . GLY A 1 93 ? 0.003 12.120 -0.132 1.00 68.31 93 GLY A N 1
ATOM 721 C CA . GLY A 1 93 ? 0.280 10.688 0.025 1.00 68.31 93 GLY A CA 1
ATOM 722 C C . GLY A 1 93 ? -0.253 10.099 1.332 1.00 68.31 93 GLY A C 1
ATOM 723 O O . GLY A 1 93 ? 0.337 9.172 1.882 1.00 68.31 93 GLY A O 1
ATOM 724 N N . ILE A 1 94 ? -1.351 10.655 1.852 1.00 76.50 94 ILE A N 1
ATOM 725 C CA . ILE A 1 94 ? -1.970 10.211 3.105 1.00 76.50 94 ILE A CA 1
ATOM 726 C C . ILE A 1 94 ? -3.051 9.164 2.791 1.00 76.50 94 ILE A C 1
ATOM 728 O O . ILE A 1 94 ? -4.050 9.511 2.150 1.00 76.50 94 ILE A O 1
ATOM 732 N N . PRO A 1 95 ? -2.931 7.912 3.276 1.00 80.00 95 PRO A N 1
ATOM 733 C CA . PRO A 1 95 ? -3.961 6.898 3.076 1.00 80.00 95 PRO A CA 1
ATOM 734 C C . PRO A 1 95 ? -5.302 7.320 3.684 1.00 80.00 95 PRO A C 1
ATOM 736 O O . PRO A 1 95 ? -5.372 7.769 4.835 1.00 80.00 95 PRO A O 1
ATOM 739 N N . GLY A 1 96 ? -6.368 7.178 2.901 1.00 83.25 96 GLY A N 1
ATOM 740 C CA . GLY A 1 96 ? -7.742 7.496 3.265 1.00 83.25 96 GLY A CA 1
ATOM 741 C C . GLY A 1 96 ? -8.660 6.288 3.145 1.00 83.25 96 GLY A C 1
ATOM 742 O O . GLY A 1 96 ? -8.443 5.434 2.291 1.00 83.25 96 GLY A O 1
ATOM 743 N N . ASP A 1 97 ? -9.690 6.252 3.991 1.00 87.75 97 ASP A N 1
ATOM 744 C CA . ASP A 1 97 ? -10.696 5.184 4.022 1.00 87.75 97 ASP A CA 1
ATOM 745 C C . ASP A 1 97 ? -10.055 3.786 4.055 1.00 87.75 97 ASP A C 1
ATOM 747 O O . ASP A 1 97 ? -10.164 2.979 3.133 1.00 87.75 97 ASP A O 1
ATOM 751 N N . ILE A 1 98 ? -9.345 3.515 5.153 1.00 89.75 98 ILE A N 1
ATOM 752 C CA . ILE A 1 98 ? -8.657 2.244 5.372 1.00 89.75 98 ILE A CA 1
ATOM 753 C C . ILE A 1 98 ? -9.585 1.274 6.093 1.00 89.75 98 ILE A C 1
ATOM 755 O O . ILE A 1 98 ? -10.136 1.599 7.147 1.00 89.75 98 ILE A O 1
ATOM 759 N N . SER A 1 99 ? -9.698 0.054 5.579 1.00 90.88 99 SER A N 1
ATOM 760 C CA . SER A 1 99 ? -10.323 -1.068 6.282 1.00 90.88 99 SER A CA 1
ATOM 761 C C . SER A 1 99 ? -9.273 -2.129 6.597 1.00 90.88 99 SER A C 1
ATOM 763 O O . SER A 1 99 ? -8.451 -2.448 5.749 1.00 90.88 99 SER A O 1
ATOM 765 N N . MET A 1 100 ? -9.280 -2.677 7.809 1.00 91.06 100 MET A N 1
ATOM 766 C CA . MET A 1 100 ? -8.375 -3.743 8.240 1.00 91.06 100 MET A CA 1
ATOM 767 C C . MET A 1 100 ? -9.171 -4.870 8.885 1.00 91.06 100 MET A C 1
ATOM 769 O O . MET A 1 100 ? -10.035 -4.629 9.726 1.00 91.06 100 MET A O 1
ATOM 773 N N . PHE A 1 101 ? -8.840 -6.101 8.527 1.00 90.81 101 PHE A N 1
ATOM 774 C CA . PHE A 1 101 ? -9.473 -7.314 9.019 1.00 90.81 101 PHE A CA 1
ATOM 775 C C . PHE A 1 101 ? -8.399 -8.249 9.562 1.00 90.81 101 PHE A C 1
ATOM 777 O O . PHE A 1 101 ? -7.431 -8.547 8.867 1.00 90.81 101 PHE A O 1
ATOM 784 N N . GLU A 1 102 ? -8.562 -8.707 10.797 1.00 90.19 102 GLU A N 1
ATOM 785 C CA . GLU A 1 102 ? -7.683 -9.686 11.432 1.00 90.19 102 GLU A CA 1
ATOM 786 C C . GLU A 1 102 ? -8.458 -10.990 11.636 1.00 90.19 102 GLU A C 1
ATOM 788 O O . GLU A 1 102 ? -9.543 -11.000 12.232 1.00 90.19 102 GLU A O 1
ATOM 793 N N . PHE A 1 103 ? -7.890 -12.083 11.136 1.00 89.69 103 PHE A N 1
ATOM 794 C CA . PHE A 1 103 ? -8.453 -13.425 11.235 1.00 89.69 103 PHE A CA 1
ATOM 795 C C . PHE A 1 103 ? -7.607 -14.294 12.169 1.00 89.69 103 PHE A C 1
ATOM 797 O O . PHE A 1 103 ? -6.410 -14.055 12.329 1.00 89.69 103 PHE A O 1
ATOM 804 N N . ASP A 1 104 ? -8.218 -15.305 12.782 1.00 89.06 104 ASP A N 1
ATOM 805 C CA . ASP A 1 104 ? -7.469 -16.359 13.469 1.00 89.06 104 ASP A CA 1
ATOM 806 C C . ASP A 1 104 ? -6.905 -17.396 12.482 1.00 89.06 104 ASP A C 1
ATOM 808 O O . ASP A 1 104 ? -7.148 -17.334 11.274 1.00 89.06 104 ASP A O 1
ATOM 812 N N . ASP A 1 105 ? -6.138 -18.358 12.993 1.00 88.00 105 ASP A N 1
ATOM 813 C CA . ASP A 1 105 ? -5.543 -19.435 12.187 1.00 88.00 105 ASP A CA 1
ATOM 814 C C . ASP A 1 105 ? -6.586 -20.401 11.600 1.00 88.00 105 ASP A C 1
ATOM 816 O O . ASP A 1 105 ? -6.282 -21.176 10.698 1.00 88.00 105 ASP A O 1
ATOM 820 N N . GLN A 1 106 ? -7.831 -20.339 12.082 1.00 85.94 106 GLN A N 1
ATOM 821 C CA . GLN A 1 106 ? -8.972 -21.098 11.565 1.00 85.94 106 GLN A CA 1
ATOM 822 C C . GLN A 1 106 ? -9.787 -20.290 10.540 1.00 85.94 106 GLN A C 1
ATOM 824 O O . GLN A 1 106 ? -10.832 -20.752 10.086 1.00 85.94 106 GLN A O 1
ATOM 829 N N . GLY A 1 107 ? -9.334 -19.085 10.175 1.00 82.25 107 GLY A N 1
ATOM 830 C CA . GLY A 1 107 ? -9.996 -18.214 9.205 1.00 82.25 107 GLY A CA 1
ATOM 831 C C . GLY A 1 107 ? -11.224 -17.477 9.745 1.00 82.25 107 GLY A C 1
ATOM 832 O O . GLY A 1 107 ? -11.992 -16.918 8.963 1.00 82.25 107 GLY A O 1
ATOM 833 N N . ARG A 1 108 ? -11.438 -17.436 11.064 1.00 85.56 108 ARG A N 1
ATOM 834 C CA . ARG A 1 108 ? -12.559 -16.704 11.673 1.00 85.56 108 ARG A CA 1
ATOM 835 C C . ARG A 1 108 ? -12.168 -15.256 11.931 1.00 85.56 108 ARG A C 1
ATOM 837 O O . ARG A 1 108 ? -11.081 -14.973 12.431 1.00 85.56 108 ARG A O 1
ATOM 844 N N . LEU A 1 109 ? -13.070 -14.330 11.612 1.00 87.75 109 LEU A N 1
ATOM 845 C CA . LEU A 1 109 ? -12.855 -12.899 11.818 1.00 87.75 109 LEU A CA 1
ATOM 846 C C . LEU A 1 109 ? -12.842 -12.571 13.319 1.00 87.75 109 LEU A C 1
ATOM 848 O O . LEU A 1 109 ? -13.863 -12.697 13.992 1.00 87.75 109 LEU A O 1
ATOM 852 N N . GLN A 1 110 ? -11.700 -12.110 13.825 1.00 90.62 110 GLN A N 1
ATOM 853 C CA . GLN A 1 110 ? -11.531 -11.713 15.227 1.00 90.62 110 GLN A CA 1
ATOM 854 C C . GLN A 1 110 ? -11.728 -10.208 15.413 1.00 90.62 110 GLN A C 1
ATOM 856 O O . GLN A 1 110 ? -12.303 -9.750 16.405 1.00 90.62 110 GLN A O 1
ATOM 861 N N . ARG A 1 111 ? -11.260 -9.416 14.442 1.00 91.12 111 ARG A N 1
ATOM 862 C CA . ARG A 1 111 ? -11.259 -7.956 14.529 1.00 91.12 111 ARG A CA 1
ATOM 863 C C . ARG A 1 111 ? -11.450 -7.325 13.158 1.00 91.12 111 ARG A C 1
ATOM 865 O O . ARG A 1 111 ? -10.779 -7.692 12.201 1.00 91.12 111 ARG A O 1
ATOM 872 N N . ALA A 1 112 ? -12.327 -6.336 13.083 1.00 92.44 112 ALA A N 1
ATOM 873 C CA . ALA A 1 112 ? -12.509 -5.483 11.920 1.00 92.44 112 ALA A CA 1
ATOM 874 C C . ALA A 1 112 ? -12.376 -4.016 12.334 1.00 92.44 112 ALA A C 1
ATOM 876 O O . ALA A 1 112 ? -13.011 -3.554 13.276 1.00 92.44 112 ALA A O 1
ATOM 877 N N . LEU A 1 113 ? -11.553 -3.274 11.615 1.00 93.06 113 LEU A N 1
ATOM 878 C CA . LEU A 1 113 ? -11.219 -1.877 11.846 1.00 93.06 113 LEU A CA 1
ATOM 879 C C . LEU A 1 113 ? -11.571 -1.101 10.578 1.00 93.06 113 LEU A C 1
ATOM 881 O O . LEU A 1 113 ? -11.188 -1.508 9.487 1.00 93.06 113 LEU A O 1
ATOM 885 N N . ARG A 1 114 ? -12.242 0.044 10.712 1.00 93.12 114 ARG A N 1
ATOM 886 C CA . ARG A 1 114 ? -12.304 1.058 9.654 1.00 93.12 114 ARG A CA 1
ATOM 887 C C . ARG A 1 114 ? -11.802 2.393 10.182 1.00 93.12 114 ARG A C 1
ATOM 889 O O . ARG A 1 114 ? -12.218 2.822 11.257 1.00 93.12 114 ARG A O 1
ATOM 896 N N . ALA A 1 115 ? -10.908 3.029 9.440 1.00 93.38 115 ALA A N 1
ATOM 897 C CA . ALA A 1 115 ? -10.288 4.301 9.772 1.00 93.38 115 ALA A CA 1
ATOM 898 C C . ALA A 1 115 ? -10.474 5.291 8.625 1.00 93.38 115 ALA A C 1
ATOM 900 O O . ALA A 1 115 ? -10.388 4.924 7.456 1.00 93.38 115 ALA A O 1
ATOM 901 N N . HIS A 1 116 ? -10.681 6.560 8.958 1.00 89.81 116 HIS A N 1
ATOM 902 C CA . HIS A 1 116 ? -10.864 7.597 7.947 1.00 89.81 116 HIS A CA 1
ATOM 903 C C . HIS A 1 116 ? -9.532 8.011 7.306 1.00 89.81 116 HIS A C 1
ATOM 905 O O . HIS A 1 116 ? -9.460 8.249 6.102 1.00 89.81 116 HIS A O 1
ATOM 911 N N . LYS A 1 117 ? -8.465 8.106 8.110 1.00 88.62 117 LYS A N 1
ATOM 912 C CA . LYS A 1 117 ? -7.109 8.454 7.657 1.00 88.62 117 LYS A CA 1
ATOM 913 C C . LYS A 1 117 ? -6.067 7.645 8.417 1.00 88.62 117 LYS A C 1
ATOM 915 O O . LYS A 1 117 ? -6.304 7.267 9.565 1.00 88.62 117 LYS A O 1
ATOM 920 N N . ALA A 1 118 ? -4.903 7.443 7.814 1.00 87.12 118 ALA A N 1
ATOM 921 C CA . ALA A 1 118 ? -3.726 6.929 8.504 1.00 87.12 118 ALA A CA 1
ATOM 922 C C . ALA A 1 118 ? -2.537 7.865 8.307 1.00 87.12 118 ALA A C 1
ATOM 924 O O . ALA A 1 118 ? -2.304 8.360 7.208 1.00 87.12 118 ALA A O 1
ATOM 925 N N . LYS A 1 119 ? -1.760 8.085 9.366 1.00 85.94 119 LYS A N 1
ATOM 926 C CA . LYS A 1 119 ? -0.425 8.679 9.262 1.00 85.94 119 LYS A CA 1
ATOM 927 C C . LYS A 1 119 ? 0.606 7.568 9.370 1.00 85.94 119 LYS A C 1
ATOM 929 O O . LYS A 1 119 ? 0.657 6.878 10.387 1.00 85.94 119 LYS A O 1
ATOM 934 N N . VAL A 1 120 ? 1.406 7.404 8.324 1.00 78.81 120 VAL A N 1
ATOM 935 C CA . VAL A 1 120 ? 2.481 6.412 8.286 1.00 78.81 120 VAL A CA 1
ATOM 936 C C . VAL A 1 120 ? 3.752 7.059 8.819 1.00 78.81 120 VAL A C 1
ATOM 938 O O . VAL A 1 120 ? 4.184 8.093 8.316 1.00 78.81 120 VAL A O 1
ATOM 941 N N . SER A 1 121 ? 4.338 6.469 9.858 1.00 77.31 121 SER A N 1
ATOM 942 C CA . SER A 1 121 ? 5.617 6.916 10.412 1.00 77.31 121 SER A CA 1
ATOM 943 C C . SER A 1 121 ? 6.779 6.124 9.798 1.00 77.31 121 SER A C 1
ATOM 945 O O . SER A 1 121 ? 6.605 4.942 9.491 1.00 77.31 121 SER A O 1
ATOM 947 N N . PRO A 1 122 ? 8.000 6.694 9.709 1.00 69.81 122 PRO A N 1
ATOM 948 C CA . PRO A 1 122 ? 9.184 5.992 9.187 1.00 69.81 122 PRO A CA 1
ATOM 949 C C . PRO A 1 122 ? 9.529 4.694 9.934 1.00 69.81 122 PRO A C 1
ATOM 951 O O . PRO A 1 122 ? 10.201 3.817 9.406 1.00 69.81 122 PRO A O 1
ATOM 954 N N . LYS A 1 123 ? 9.046 4.553 11.173 1.00 73.50 123 LYS A N 1
ATOM 955 C CA . LYS A 1 123 ? 9.248 3.389 12.045 1.00 73.50 123 LYS A CA 1
ATOM 956 C C . LYS A 1 123 ? 8.254 2.237 11.812 1.00 73.50 123 LYS A C 1
ATOM 958 O O . LYS A 1 123 ? 8.112 1.401 12.694 1.00 73.50 123 LYS A O 1
ATOM 963 N N . ARG A 1 124 ? 7.564 2.175 10.660 1.00 75.19 124 ARG A N 1
ATOM 964 C CA . ARG A 1 124 ? 6.531 1.147 10.354 1.00 75.19 124 ARG A CA 1
ATOM 965 C C . ARG A 1 124 ? 5.326 1.149 11.302 1.00 75.19 124 ARG A C 1
ATOM 967 O O . ARG A 1 124 ? 4.605 0.158 11.437 1.00 75.19 124 ARG A O 1
ATOM 974 N N . THR A 1 125 ? 5.096 2.292 11.928 1.00 80.94 125 THR A N 1
ATOM 975 C CA . THR A 1 125 ? 3.975 2.522 12.830 1.00 80.94 125 THR A CA 1
ATOM 976 C C . THR A 1 125 ? 2.914 3.315 12.091 1.00 80.94 125 THR A C 1
ATOM 978 O O . THR A 1 125 ? 3.196 4.385 11.539 1.00 80.94 125 THR A O 1
ATOM 981 N N . TRP A 1 126 ? 1.697 2.779 12.068 1.00 86.75 126 TRP A N 1
ATOM 982 C CA . TRP A 1 126 ? 0.554 3.431 11.449 1.00 86.75 126 TRP A CA 1
ATOM 983 C C . TRP A 1 126 ? -0.363 3.985 12.518 1.00 86.75 126 TRP A C 1
ATOM 985 O O . TRP A 1 126 ? -0.879 3.264 13.370 1.00 86.75 126 TRP A O 1
ATOM 995 N N . THR A 1 127 ? -0.613 5.278 12.415 1.00 90.12 127 THR A N 1
ATOM 996 C CA . THR A 1 127 ? -1.510 5.990 13.306 1.00 90.12 127 THR A CA 1
ATOM 997 C C . THR A 1 127 ? -2.828 6.215 12.589 1.00 90.12 127 THR A C 1
ATOM 999 O O . THR A 1 127 ? -2.966 7.149 11.794 1.00 90.12 127 THR A O 1
ATOM 1002 N N . PHE A 1 128 ? -3.803 5.356 12.862 1.00 91.75 128 PHE A N 1
ATOM 1003 C CA . PHE A 1 128 ? -5.152 5.481 12.332 1.00 91.75 128 PHE A CA 1
ATOM 1004 C C . PHE A 1 128 ? -5.928 6.572 13.066 1.00 91.75 128 PHE A C 1
ATOM 1006 O O . PHE A 1 128 ? -5.827 6.706 14.282 1.00 91.75 128 PHE A O 1
ATOM 1013 N N . GLN A 1 129 ? -6.725 7.341 12.328 1.00 91.69 129 GLN A N 1
ATOM 1014 C CA . GLN A 1 129 ? -7.552 8.433 12.837 1.00 91.69 129 GLN A CA 1
ATOM 1015 C C . GLN A 1 129 ? -9.021 8.218 12.466 1.00 91.69 129 GLN A C 1
ATOM 1017 O O . GLN A 1 129 ? -9.332 7.808 11.344 1.00 91.69 129 GLN A O 1
ATOM 1022 N N . GLY A 1 130 ? -9.926 8.525 13.399 1.00 91.88 130 GLY A N 1
ATOM 1023 C CA . GLY A 1 130 ? -11.366 8.316 13.209 1.00 91.88 130 GLY A CA 1
ATOM 1024 C C . GLY A 1 130 ? -11.696 6.833 13.069 1.00 91.88 130 GLY A C 1
ATOM 1025 O O . GLY A 1 130 ? -12.244 6.394 12.061 1.00 91.88 130 GLY A O 1
ATOM 1026 N N . VAL A 1 131 ? -11.282 6.056 14.063 1.00 93.69 131 VAL A N 1
ATOM 1027 C CA . VAL A 1 131 ? -11.303 4.600 14.039 1.00 93.69 131 VAL A CA 1
ATOM 1028 C C . VAL A 1 131 ? -12.610 4.070 14.605 1.00 93.69 131 VAL A C 1
ATOM 1030 O O . VAL A 1 131 ? -13.002 4.395 15.725 1.00 93.69 131 VAL A O 1
ATOM 1033 N N . ARG A 1 132 ? -13.249 3.180 13.852 1.00 94.25 132 ARG A N 1
ATOM 1034 C CA . ARG A 1 132 ? -14.325 2.317 14.322 1.00 94.25 132 ARG A CA 1
ATOM 1035 C C . ARG A 1 132 ? -13.836 0.880 14.291 1.00 94.25 132 ARG A C 1
ATOM 1037 O O . ARG A 1 132 ? -13.587 0.323 13.227 1.00 94.25 132 ARG A O 1
ATOM 1044 N N . GLU A 1 133 ? -13.713 0.294 15.465 1.00 94.62 133 GLU A N 1
ATOM 1045 C CA . GLU A 1 133 ? -13.299 -1.084 15.661 1.00 94.62 133 GLU A CA 1
ATOM 1046 C C . GLU A 1 133 ? -14.508 -1.936 16.038 1.00 94.62 133 GLU A C 1
ATOM 1048 O O . GLU A 1 133 ? -15.340 -1.536 16.849 1.00 94.62 133 GLU A O 1
ATOM 1053 N N . LYS A 1 134 ? -14.593 -3.124 15.458 1.00 93.31 134 LYS A N 1
ATOM 1054 C CA . LYS A 1 134 ? -15.498 -4.201 15.837 1.00 93.31 134 LYS A CA 1
ATOM 1055 C C . LYS A 1 134 ? -14.638 -5.397 16.208 1.00 93.31 134 LYS A C 1
ATOM 1057 O O . LYS A 1 134 ? -13.883 -5.885 15.370 1.00 93.31 134 LYS A O 1
ATOM 1062 N N . ARG A 1 135 ? -14.735 -5.861 17.447 1.00 92.31 135 ARG A N 1
ATOM 1063 C CA . ARG A 1 135 ? -13.967 -7.003 17.944 1.00 92.31 135 ARG A CA 1
ATOM 1064 C C . ARG A 1 135 ? -14.908 -8.065 18.480 1.00 92.31 135 ARG A C 1
ATOM 1066 O O . ARG A 1 135 ? -15.892 -7.737 19.138 1.00 92.31 135 ARG A O 1
ATOM 1073 N N . LEU A 1 136 ? -14.605 -9.322 18.189 1.00 88.12 136 LEU A N 1
ATOM 1074 C CA . LEU A 1 136 ? -15.296 -10.447 18.792 1.00 88.12 136 LEU A CA 1
ATOM 1075 C C . LEU A 1 136 ? -14.695 -10.694 20.184 1.00 88.12 136 LEU A C 1
ATOM 1077 O O . LEU A 1 136 ? -13.534 -11.066 20.312 1.00 88.12 136 LEU A O 1
ATOM 1081 N N . GLU A 1 137 ? -15.471 -10.450 21.236 1.00 87.69 137 GLU A N 1
ATOM 1082 C CA . GLU A 1 137 ? -15.094 -10.706 22.629 1.00 87.69 137 GLU A CA 1
ATOM 1083 C C . GLU A 1 137 ? -16.124 -11.661 23.235 1.00 87.69 137 GLU A C 1
ATOM 1085 O O . GLU A 1 137 ? -17.313 -11.357 23.257 1.00 87.69 137 GLU A O 1
ATOM 1090 N N . ASN A 1 138 ? -15.688 -12.835 23.709 1.00 83.81 138 ASN A N 1
ATOM 1091 C CA . ASN A 1 138 ? -16.559 -13.842 24.337 1.00 83.81 138 ASN A CA 1
ATOM 1092 C C . ASN A 1 138 ? -17.791 -14.231 23.488 1.00 83.81 138 ASN A C 1
ATOM 1094 O O . ASN A 1 138 ? -18.877 -14.456 24.016 1.00 83.81 138 ASN A O 1
ATOM 1098 N N . GLY A 1 139 ? -17.636 -14.276 22.160 1.00 80.94 139 GLY A N 1
ATOM 1099 C CA . GLY A 1 139 ? -18.726 -14.588 21.227 1.00 80.94 139 GLY A CA 1
ATOM 1100 C C . GLY A 1 139 ? -19.688 -13.428 20.943 1.00 80.94 139 GLY A C 1
ATOM 1101 O O . GLY A 1 139 ? -20.622 -13.601 20.166 1.00 80.94 139 GLY A O 1
ATOM 1102 N N . GLN A 1 140 ? -19.461 -12.242 21.514 1.00 85.06 140 GLN A N 1
ATOM 1103 C CA . GLN A 1 140 ? -20.227 -11.031 21.222 1.00 85.06 140 GLN A CA 1
ATOM 1104 C C . GLN A 1 140 ? -19.397 -10.029 20.422 1.00 85.06 140 GLN A C 1
ATOM 1106 O O . GLN A 1 140 ? -18.200 -9.850 20.647 1.00 85.06 140 GLN A O 1
ATOM 1111 N N . LEU A 1 141 ? -20.041 -9.352 19.471 1.00 85.81 141 LEU A N 1
ATOM 1112 C CA . LEU A 1 141 ? -19.398 -8.321 18.668 1.00 85.81 141 LEU A CA 1
ATOM 1113 C C . LEU A 1 141 ? -19.452 -6.979 19.408 1.00 85.81 141 LEU A C 1
ATOM 1115 O O . LEU A 1 141 ? -20.491 -6.322 19.458 1.00 85.81 141 LEU A O 1
ATOM 1119 N N . VAL A 1 142 ? -18.320 -6.550 19.955 1.00 91.94 142 VAL A N 1
ATOM 1120 C CA . VAL A 1 142 ? -18.191 -5.266 20.647 1.00 91.94 142 VAL A CA 1
ATOM 1121 C C . VAL A 1 142 ? -17.697 -4.220 19.656 1.00 91.94 142 VAL A C 1
ATOM 1123 O O . VAL A 1 142 ? -16.671 -4.401 19.003 1.00 91.94 142 VAL A O 1
ATOM 1126 N N . THR A 1 143 ? -18.423 -3.106 19.537 1.00 92.25 143 THR A N 1
ATOM 1127 C CA . THR A 1 143 ? -17.991 -1.964 18.721 1.00 92.25 143 THR A CA 1
ATOM 1128 C C . THR A 1 143 ? -17.375 -0.897 19.614 1.00 92.25 143 THR A C 1
ATOM 1130 O O . THR A 1 143 ? -18.011 -0.435 20.557 1.00 92.25 143 THR A O 1
ATOM 1133 N N . ARG A 1 144 ? -16.154 -0.473 19.296 1.00 92.81 144 ARG A N 1
ATOM 1134 C CA . ARG A 1 144 ? -15.437 0.608 19.976 1.00 92.81 144 ARG A CA 1
ATOM 1135 C C . ARG A 1 144 ? -15.085 1.696 18.971 1.00 92.81 144 ARG A C 1
ATOM 1137 O O . ARG A 1 144 ? -14.840 1.428 17.795 1.00 92.81 144 ARG A O 1
ATOM 1144 N N . GLN A 1 145 ? -15.085 2.940 19.426 1.00 91.69 145 GLN A N 1
ATOM 1145 C CA . GLN A 1 145 ? -14.666 4.077 18.615 1.00 91.69 145 GLN A CA 1
ATOM 1146 C C . GLN A 1 145 ? -13.454 4.729 19.261 1.00 91.69 145 GLN A C 1
ATOM 1148 O O . GLN A 1 145 ? -13.456 5.009 20.457 1.00 91.69 145 GLN A O 1
ATOM 1153 N N . PHE A 1 146 ? -12.434 4.987 18.454 1.00 90.56 146 PHE A N 1
ATOM 1154 C CA . PHE A 1 146 ? -11.208 5.635 18.884 1.00 90.56 146 PHE A CA 1
ATOM 1155 C C . PHE A 1 146 ? -10.961 6.862 18.014 1.00 90.56 146 PHE A C 1
ATOM 1157 O O . PHE A 1 146 ? -11.098 6.820 16.791 1.00 90.56 146 PHE A O 1
ATOM 1164 N N . LYS A 1 147 ? -10.558 7.974 18.635 1.00 89.88 147 LYS A N 1
ATOM 1165 C CA . LYS A 1 147 ? -10.102 9.145 17.870 1.00 89.88 147 LYS A CA 1
ATOM 1166 C C . LYS A 1 147 ? -8.816 8.829 17.116 1.00 89.88 147 LYS A C 1
ATOM 1168 O O . LYS A 1 147 ? -8.673 9.227 15.962 1.00 89.88 147 LYS A O 1
ATOM 1173 N N . GLN A 1 148 ? -7.924 8.087 17.765 1.00 88.44 148 GLN A N 1
ATOM 1174 C CA . GLN A 1 148 ? -6.646 7.665 17.226 1.00 88.44 148 GLN A CA 1
ATOM 1175 C C . GLN A 1 148 ? -6.307 6.269 17.748 1.00 88.44 148 GLN A C 1
ATOM 1177 O O . GLN A 1 148 ? -6.554 5.982 18.918 1.00 88.44 148 GLN A O 1
ATOM 1182 N N . LEU A 1 149 ? -5.761 5.417 16.884 1.00 90.31 149 LEU A N 1
ATOM 1183 C CA . LEU A 1 149 ? -5.288 4.084 17.238 1.00 90.31 149 LEU A CA 1
ATOM 1184 C C . LEU A 1 149 ? -3.961 3.821 16.533 1.00 90.31 149 LEU A C 1
ATOM 1186 O O . LEU A 1 149 ? -3.863 3.965 15.315 1.00 90.31 149 LEU A O 1
ATOM 1190 N N . GLU A 1 150 ? -2.956 3.439 17.305 1.00 88.56 150 GLU A N 1
ATOM 1191 C CA . GLU A 1 150 ? -1.633 3.096 16.799 1.00 88.56 150 GLU A CA 1
ATOM 1192 C C . GLU A 1 150 ? -1.565 1.589 16.548 1.00 88.56 150 GLU A C 1
ATOM 1194 O O . GLU A 1 150 ? -1.949 0.788 17.403 1.00 88.56 150 GLU A O 1
ATOM 1199 N N . ILE A 1 151 ? -1.147 1.205 15.345 1.00 84.81 151 ILE A N 1
ATOM 1200 C CA . ILE A 1 151 ? -0.939 -0.188 14.963 1.00 84.81 151 ILE A CA 1
ATOM 1201 C C . ILE A 1 151 ? 0.514 -0.345 14.524 1.00 84.81 151 ILE A C 1
ATOM 1203 O O . ILE A 1 151 ? 0.964 0.251 13.540 1.00 84.81 151 ILE A O 1
ATOM 1207 N N . ASP A 1 152 ? 1.225 -1.196 15.256 1.00 79.00 152 ASP A N 1
ATOM 1208 C CA . ASP A 1 152 ? 2.617 -1.529 14.993 1.00 79.00 152 ASP A CA 1
ATOM 1209 C C . ASP A 1 152 ? 2.770 -2.705 14.023 1.00 79.00 152 ASP A C 1
ATOM 1211 O O . ASP A 1 152 ? 1.876 -3.546 13.841 1.00 79.00 152 ASP A O 1
ATOM 1215 N N . LYS A 1 153 ? 3.974 -2.799 13.443 1.00 70.12 153 LYS A N 1
ATOM 1216 C CA . LYS A 1 153 ? 4.389 -3.863 12.512 1.00 70.12 153 LYS A CA 1
ATOM 1217 C C . LYS A 1 153 ? 3.528 -3.918 11.251 1.00 70.12 153 LYS A C 1
ATOM 1219 O O . LYS A 1 153 ? 3.172 -5.000 10.774 1.00 70.12 153 LYS A O 1
ATOM 1224 N N . LEU A 1 154 ? 3.174 -2.752 10.731 1.00 71.25 154 LEU A N 1
ATOM 1225 C CA . LEU A 1 154 ? 2.629 -2.620 9.387 1.00 71.25 154 LEU A CA 1
ATOM 1226 C C . LEU A 1 154 ? 3.757 -2.352 8.387 1.00 71.25 154 LEU A C 1
ATOM 1228 O O . LEU A 1 154 ? 4.934 -2.316 8.744 1.00 71.25 154 LEU A O 1
ATOM 1232 N N . TRP A 1 155 ? 3.400 -2.254 7.116 1.00 68.62 155 TRP A N 1
ATOM 1233 C CA . TRP A 1 155 ? 4.336 -2.000 6.025 1.00 68.62 155 TRP A CA 1
ATOM 1234 C C . TRP A 1 155 ? 4.866 -0.559 6.084 1.00 68.62 155 TRP A C 1
ATOM 1236 O O . TRP A 1 155 ? 4.207 0.344 6.610 1.00 68.62 155 TRP A O 1
ATOM 1246 N N . SER A 1 156 ? 6.073 -0.338 5.568 1.00 61.00 156 SER A N 1
ATOM 1247 C CA . SER A 1 156 ? 6.641 1.010 5.418 1.00 61.00 156 SER A CA 1
ATOM 1248 C C . SER A 1 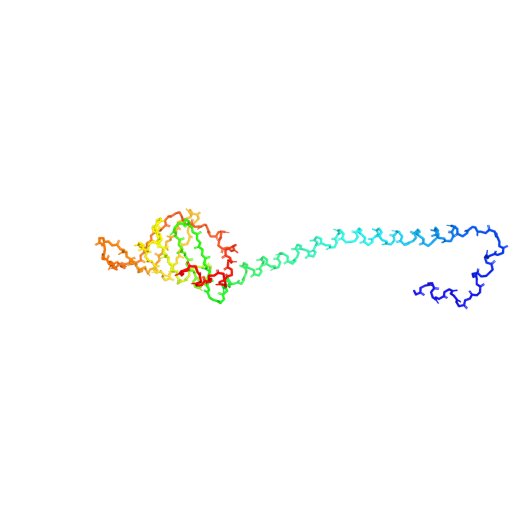156 ? 5.945 1.777 4.289 1.00 61.00 156 SER A C 1
ATOM 1250 O O . SER A 1 156 ? 5.417 1.174 3.356 1.00 61.00 156 SER A O 1
ATOM 1252 N N . ALA A 1 157 ? 6.005 3.113 4.318 1.00 61.22 157 ALA A N 1
ATOM 1253 C CA . ALA A 1 157 ? 5.492 3.950 3.228 1.00 61.22 157 ALA A CA 1
ATOM 1254 C C . ALA A 1 157 ? 6.160 3.657 1.866 1.00 61.22 157 ALA A C 1
ATOM 1256 O O . ALA A 1 157 ? 5.541 3.849 0.828 1.00 61.22 157 ALA A O 1
ATOM 1257 N N . ASP A 1 158 ? 7.385 3.131 1.867 1.00 56.03 158 ASP A N 1
ATOM 1258 C CA . ASP A 1 158 ? 8.108 2.752 0.646 1.00 56.03 158 ASP A CA 1
ATOM 1259 C C . ASP A 1 158 ? 7.675 1.387 0.074 1.00 56.03 158 ASP A C 1
ATOM 1261 O O . ASP A 1 158 ? 7.959 1.078 -1.079 1.00 56.03 158 ASP A O 1
ATOM 1265 N N . GLU A 1 159 ? 6.958 0.569 0.854 1.00 58.97 159 GLU A N 1
ATOM 1266 C CA . GLU A 1 159 ? 6.444 -0.752 0.438 1.00 58.97 159 GLU A CA 1
ATOM 1267 C C . GLU A 1 159 ? 5.032 -0.661 -0.174 1.00 58.97 159 GLU A C 1
ATOM 1269 O O . GLU A 1 159 ? 4.508 -1.629 -0.726 1.00 58.97 159 GLU A O 1
ATOM 1274 N N . LEU A 1 160 ? 4.425 0.526 -0.101 1.00 62.22 160 LEU A N 1
ATOM 1275 C CA . LEU A 1 160 ? 3.091 0.846 -0.605 1.00 62.22 160 LEU A CA 1
ATOM 1276 C C . LEU A 1 160 ? 2.859 0.781 -2.133 1.00 62.22 160 LEU A C 1
ATOM 1278 O O . LEU A 1 160 ? 1.691 0.673 -2.500 1.00 62.22 160 LEU A O 1
ATOM 1282 N N . PRO A 1 161 ? 3.848 0.808 -3.052 1.00 47.81 161 PRO A 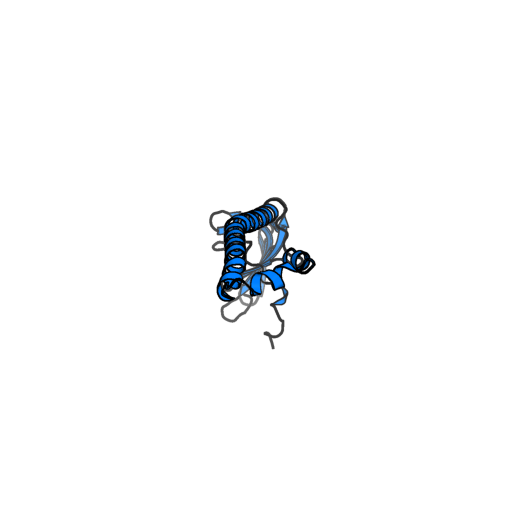N 1
ATOM 1283 C CA . PRO A 1 161 ? 3.549 0.837 -4.487 1.00 47.81 161 PRO A CA 1
ATOM 1284 C C . PRO A 1 161 ? 3.713 -0.499 -5.233 1.00 47.81 161 PRO A C 1
ATOM 1286 O O . PRO A 1 161 ? 3.520 -0.520 -6.447 1.00 47.81 161 PRO A O 1
ATOM 1289 N N . THR A 1 162 ? 4.040 -1.612 -4.565 1.00 47.50 162 THR A N 1
ATOM 1290 C CA . THR A 1 162 ? 4.261 -2.914 -5.245 1.00 47.50 162 THR A CA 1
ATOM 1291 C C . THR A 1 162 ? 3.132 -3.928 -5.041 1.00 47.50 162 THR A C 1
ATOM 1293 O O . THR A 1 162 ? 3.171 -5.015 -5.610 1.00 47.50 162 THR A O 1
ATOM 1296 N N . LEU A 1 163 ? 2.111 -3.588 -4.251 1.00 50.59 163 LEU A N 1
ATOM 1297 C CA . LEU A 1 163 ? 1.002 -4.485 -3.907 1.00 50.59 163 LEU A CA 1
ATOM 1298 C C . LEU A 1 163 ? -0.250 -4.216 -4.752 1.00 50.59 163 LEU A C 1
ATOM 1300 O O . LEU A 1 163 ? -1.371 -4.327 -4.267 1.00 50.59 163 LEU A O 1
ATOM 1304 N N . THR A 1 164 ? -0.079 -3.887 -6.033 1.00 47.94 164 THR A N 1
ATOM 1305 C CA . THR A 1 164 ? -1.165 -3.999 -7.014 1.00 47.94 164 THR A CA 1
ATOM 1306 C C . THR A 1 164 ? -1.343 -5.477 -7.358 1.00 47.94 164 THR A C 1
ATOM 1308 O O . THR A 1 164 ? -0.959 -5.932 -8.434 1.00 47.94 164 THR A O 1
ATOM 1311 N N . LEU A 1 165 ? -1.866 -6.260 -6.414 1.00 47.56 165 LEU A N 1
ATOM 1312 C CA . LEU A 1 165 ? -2.587 -7.465 -6.793 1.00 47.56 165 LEU A CA 1
ATOM 1313 C C . LEU A 1 165 ? -3.880 -6.981 -7.435 1.00 47.56 165 LEU A C 1
ATOM 1315 O O . LEU A 1 165 ? -4.677 -6.296 -6.795 1.00 47.56 165 LEU A O 1
ATOM 1319 N N . ASP A 1 166 ? -4.019 -7.276 -8.720 1.00 43.62 166 ASP A N 1
ATOM 1320 C CA . ASP A 1 166 ? -5.215 -6.981 -9.487 1.00 43.62 166 ASP A CA 1
ATOM 1321 C C . ASP A 1 166 ? -6.434 -7.540 -8.731 1.00 43.62 166 ASP A C 1
ATOM 1323 O O . ASP A 1 166 ? -6.472 -8.722 -8.354 1.00 43.62 166 ASP A O 1
ATOM 1327 N N . SER A 1 167 ? -7.397 -6.659 -8.453 1.00 43.94 167 SER A N 1
ATOM 1328 C CA . SER A 1 167 ? -8.628 -6.921 -7.686 1.00 43.94 167 SER A CA 1
ATOM 1329 C C . SER A 1 167 ? -9.459 -8.072 -8.284 1.00 43.94 167 SER A C 1
ATOM 1331 O O . SER A 1 167 ? -10.314 -8.652 -7.618 1.00 43.94 167 SER A O 1
ATOM 1333 N N . ASP A 1 168 ? -9.150 -8.474 -9.517 1.00 44.00 168 ASP A N 1
ATOM 1334 C CA . ASP A 1 168 ? -9.793 -9.561 -10.256 1.00 44.00 168 ASP A CA 1
ATOM 1335 C C . ASP A 1 168 ? -9.394 -10.982 -9.786 1.00 44.00 168 ASP A C 1
ATOM 1337 O O . ASP A 1 168 ? -9.947 -11.988 -10.233 1.00 44.00 168 ASP A O 1
ATOM 1341 N N . SER A 1 169 ? -8.441 -11.105 -8.851 1.00 39.81 169 SER A N 1
ATOM 1342 C CA . SER A 1 169 ? -7.957 -12.409 -8.360 1.00 39.81 169 SER A CA 1
ATOM 1343 C C . SER A 1 169 ? -8.679 -12.960 -7.121 1.00 39.81 169 SER A C 1
ATOM 1345 O O . SER A 1 169 ? -8.472 -14.121 -6.760 1.00 39.81 169 SER A O 1
ATOM 1347 N N . MET A 1 170 ? -9.596 -12.210 -6.500 1.00 38.75 170 MET A N 1
ATOM 1348 C CA . MET A 1 170 ? -10.474 -12.757 -5.456 1.00 38.75 170 MET A CA 1
ATOM 1349 C C . MET A 1 170 ? -11.729 -13.385 -6.077 1.00 38.75 170 MET A C 1
ATOM 1351 O O . MET A 1 170 ? -12.840 -12.872 -5.958 1.00 38.75 170 MET A O 1
ATOM 1355 N N . ARG A 1 171 ? -11.568 -14.541 -6.735 1.00 33.69 171 ARG A N 1
ATOM 1356 C CA . ARG A 1 171 ? -12.714 -15.383 -7.105 1.00 33.69 171 ARG A CA 1
ATOM 1357 C C . ARG A 1 171 ? -13.404 -15.896 -5.839 1.00 33.69 171 ARG A C 1
ATOM 1359 O O . ARG A 1 171 ? -12.806 -16.609 -5.039 1.00 33.69 171 ARG A O 1
ATOM 1366 N N . LEU A 1 172 ? -14.701 -15.615 -5.726 1.00 47.84 172 LEU A N 1
ATOM 1367 C CA . LEU A 1 172 ? -15.626 -16.127 -4.701 1.00 47.84 172 LEU A CA 1
ATOM 1368 C C . LEU A 1 172 ? -15.752 -17.669 -4.665 1.00 47.84 172 LEU A C 1
ATOM 1370 O O . LEU A 1 172 ? -16.456 -18.205 -3.817 1.00 47.84 172 LEU A O 1
ATOM 1374 N N . SER A 1 173 ? -15.071 -18.399 -5.554 1.00 49.53 173 SER A N 1
ATOM 1375 C CA . SER A 1 173 ? -15.162 -19.857 -5.698 1.00 49.53 173 SER A CA 1
ATOM 1376 C C . SER A 1 173 ? -14.257 -20.661 -4.754 1.00 49.53 173 SER A C 1
ATOM 1378 O O . SER A 1 173 ? -14.109 -21.860 -4.951 1.00 49.53 173 SER A O 1
ATOM 1380 N N . VAL A 1 174 ? -13.615 -20.032 -3.764 1.00 38.03 174 VAL A N 1
ATOM 1381 C CA . VAL A 1 174 ? -12.812 -20.736 -2.735 1.00 38.03 174 VAL A CA 1
ATOM 1382 C C . VAL A 1 174 ? -13.593 -20.888 -1.414 1.00 38.03 174 VAL A C 1
ATOM 1384 O O . VAL A 1 174 ? -13.065 -21.375 -0.422 1.00 38.03 174 VAL A O 1
ATOM 1387 N N . LEU A 1 175 ? -14.871 -20.494 -1.397 1.00 42.22 175 LEU A N 1
ATOM 1388 C CA . LEU A 1 175 ? -15.772 -20.610 -0.243 1.00 42.22 175 LEU A CA 1
ATOM 1389 C C . LEU A 1 175 ? -16.910 -21.634 -0.433 1.00 42.22 175 LEU A C 1
ATOM 1391 O O . LEU A 1 175 ? -17.893 -21.577 0.303 1.00 42.22 175 LEU A O 1
ATOM 1395 N N . SER A 1 176 ? -16.790 -22.573 -1.379 1.00 35.44 176 SER A N 1
ATOM 1396 C CA . SER A 1 176 ? -17.723 -23.706 -1.523 1.00 35.44 176 SER A CA 1
ATOM 1397 C C . SER A 1 176 ? -17.022 -25.043 -1.361 1.00 35.44 176 SER A C 1
ATOM 1399 O O . SER A 1 176 ? -16.041 -25.242 -2.115 1.00 35.44 176 SER A O 1
#

Foldseek 3Di:
DVVVVVVVDPVVVVVVPVPDDPVVVVVVVVVVVVVVVVVVVVVCVVVVVVVVVVVVVVVVCCCPVDANDAPCQFFWDDDPQKIKTFRGADPPRKTAFMWMFGADPVRHTFKIKTAGTWDFDQQQKIKGAFIWMWGQDPNDTDIDTDRIDIDHDHDHSVVPPPRPPPPVPPDPVVVD